Protein AF-A0A1I7SBM3-F1 (afdb_monomer_lite)

Foldseek 3Di:
DVVVVVVVVVVVVVVVVVPDPPPPPPPPPDPPQPQDDDDDQVSLQVVLVVVVFNGWGADNSDIDTD

Secondary structure (DSSP, 8-state):
-HHHHHHHHHHHHHHHHHT---------------SSS---HHHHHHHHHTTT-S-EEEETTEEEE-

Organism: Bursaphelenchus xylophilus (NCBI:txid6326)

Radius of gyration: 22.74 Å; chains: 1; bounding box: 66×29×28 Å

Structure (mmCIF, N/CA/C/O backbone):
data_AF-A0A1I7SBM3-F1
#
_entry.id   AF-A0A1I7SBM3-F1
#
loop_
_atom_site.group_PDB
_atom_site.id
_atom_site.type_symbol
_atom_site.label_atom_id
_atom_site.label_alt_id
_atom_site.label_comp_id
_atom_site.label_asym_id
_atom_site.label_entity_id
_atom_site.label_seq_id
_atom_site.pdbx_PDB_ins_code
_atom_site.Cartn_x
_atom_site.Cartn_y
_atom_site.Cartn_z
_atom_site.occupancy
_atom_site.B_iso_or_equiv
_atom_site.auth_seq_id
_atom_site.auth_comp_id
_atom_site.auth_asym_id
_atom_site.auth_atom_id
_atom_site.pdbx_PDB_model_num
ATOM 1 N N . MET A 1 1 ? 48.598 -19.702 20.092 1.00 62.25 1 MET A N 1
ATOM 2 C CA . MET A 1 1 ? 47.701 -19.032 21.064 1.00 62.25 1 MET A CA 1
ATOM 3 C C . MET A 1 1 ? 47.030 -17.773 20.506 1.00 62.25 1 MET A C 1
ATOM 5 O O . MET A 1 1 ? 45.830 -17.640 20.669 1.00 62.25 1 MET A O 1
ATOM 9 N N . ARG A 1 2 ? 47.735 -16.857 19.817 1.00 66.88 2 ARG A N 1
ATOM 10 C CA . ARG A 1 2 ? 47.107 -15.648 19.226 1.00 66.88 2 ARG A CA 1
ATOM 11 C C . ARG A 1 2 ? 46.275 -15.933 17.964 1.00 66.88 2 ARG A C 1
ATOM 13 O O . ARG A 1 2 ? 45.217 -15.345 17.793 1.00 66.88 2 ARG A O 1
ATOM 20 N N . ALA A 1 3 ? 46.701 -16.891 17.138 1.00 69.81 3 ALA A N 1
ATOM 21 C CA . ALA A 1 3 ? 45.988 -17.287 15.917 1.00 69.81 3 ALA A CA 1
ATOM 22 C C . ALA A 1 3 ? 44.609 -17.923 16.185 1.00 69.81 3 ALA A C 1
ATOM 24 O O . ALA A 1 3 ? 43.664 -17.656 15.453 1.00 69.81 3 ALA A O 1
ATOM 25 N N . THR A 1 4 ? 44.469 -18.701 17.265 1.00 76.81 4 THR A N 1
ATOM 26 C CA . THR A 1 4 ? 43.187 -19.298 17.682 1.00 76.81 4 THR A CA 1
ATOM 27 C C . THR A 1 4 ? 42.206 -18.241 18.177 1.00 76.81 4 THR A C 1
ATOM 29 O O . THR A 1 4 ? 41.028 -18.323 17.868 1.00 76.81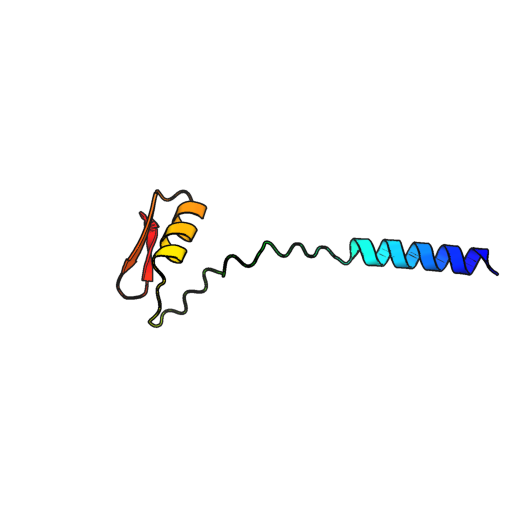 4 THR A O 1
ATOM 32 N N . ILE A 1 5 ? 42.691 -17.210 18.878 1.00 79.56 5 ILE A N 1
ATOM 33 C CA . ILE A 1 5 ? 41.862 -16.080 19.322 1.00 79.56 5 ILE A CA 1
ATOM 34 C C . ILE A 1 5 ? 41.354 -15.293 18.111 1.00 79.56 5 ILE A C 1
ATOM 36 O O . ILE A 1 5 ? 40.165 -15.016 18.018 1.00 79.56 5 ILE A O 1
ATOM 40 N N . ILE A 1 6 ? 42.241 -14.985 17.161 1.00 78.50 6 ILE A N 1
ATOM 41 C CA . ILE A 1 6 ? 41.883 -14.274 15.929 1.00 78.50 6 ILE A CA 1
ATOM 42 C C . ILE A 1 6 ? 40.837 -15.073 15.136 1.00 78.50 6 ILE A C 1
ATOM 44 O O . ILE A 1 6 ? 39.798 -14.525 14.782 1.00 78.50 6 ILE A O 1
ATOM 48 N N . PHE A 1 7 ? 41.055 -16.376 14.928 1.00 81.94 7 PHE A N 1
ATOM 49 C CA . PHE A 1 7 ? 40.106 -17.252 14.232 1.00 81.94 7 PHE A CA 1
ATOM 50 C C . PHE A 1 7 ? 38.736 -17.307 14.925 1.00 81.94 7 PHE A C 1
ATOM 52 O O . PHE A 1 7 ? 37.711 -17.185 14.257 1.00 81.94 7 PHE A O 1
ATOM 59 N N . SER A 1 8 ? 38.708 -17.405 16.258 1.00 83.19 8 SER A N 1
ATOM 60 C CA . SER A 1 8 ? 37.463 -17.363 17.033 1.00 83.19 8 SER A CA 1
ATOM 61 C C . SER A 1 8 ? 36.735 -16.023 16.901 1.00 83.19 8 SER A C 1
ATOM 63 O O . SER A 1 8 ? 35.518 -16.014 16.750 1.00 83.19 8 SER A O 1
ATOM 65 N N . ILE A 1 9 ? 37.453 -14.895 16.906 1.00 84.94 9 ILE A N 1
ATOM 66 C CA . ILE A 1 9 ? 36.861 -13.562 16.701 1.00 84.94 9 ILE A CA 1
ATOM 67 C C . ILE A 1 9 ? 36.234 -13.468 15.304 1.00 84.94 9 ILE A C 1
ATOM 69 O O . ILE A 1 9 ? 35.093 -13.028 15.174 1.00 84.94 9 ILE A O 1
ATOM 73 N N . PHE A 1 10 ? 36.941 -13.926 14.266 1.00 85.25 10 PHE A N 1
ATOM 74 C CA . PHE A 1 10 ? 36.415 -13.942 12.898 1.00 85.25 10 PHE A CA 1
ATOM 75 C C . PHE A 1 10 ? 35.165 -14.823 12.763 1.00 85.25 10 PHE A C 1
ATOM 77 O O . PHE A 1 10 ? 34.184 -14.387 12.166 1.00 85.25 10 PHE A O 1
ATOM 84 N N . LEU A 1 11 ? 35.156 -16.018 13.362 1.00 84.56 11 LEU A N 1
ATOM 85 C CA . LEU A 1 11 ? 33.986 -16.905 13.384 1.00 84.56 11 LEU A CA 1
ATOM 86 C C . LEU A 1 11 ? 32.770 -16.247 14.048 1.00 84.56 11 LEU A C 1
ATOM 88 O O . LEU A 1 11 ? 31.670 -16.297 13.502 1.00 84.56 11 LEU A O 1
ATOM 92 N N . VAL A 1 12 ? 32.963 -15.590 15.194 1.00 82.88 12 VAL A N 1
ATOM 93 C CA . VAL A 1 12 ? 31.886 -14.897 15.920 1.00 82.88 12 VAL A CA 1
ATOM 94 C C . VAL A 1 12 ? 31.325 -13.727 15.109 1.00 82.88 12 VAL A C 1
ATOM 96 O O . VAL A 1 12 ? 30.110 -13.554 15.057 1.00 82.88 12 VAL A O 1
ATOM 99 N N . LEU A 1 13 ? 32.177 -12.953 14.429 1.00 79.69 13 LEU A N 1
ATOM 100 C CA . LEU A 1 13 ? 31.735 -11.843 13.577 1.00 79.69 13 LEU A CA 1
ATOM 101 C C . LEU A 1 13 ? 30.918 -12.323 12.372 1.00 79.69 13 LEU A C 1
ATOM 103 O O . LEU A 1 13 ? 29.892 -11.724 12.051 1.00 79.69 13 LEU A O 1
ATOM 107 N N . ILE A 1 14 ? 31.333 -13.421 11.734 1.00 79.00 14 ILE A N 1
ATOM 108 C CA . ILE A 1 14 ? 30.601 -14.012 10.606 1.00 79.00 14 ILE A CA 1
ATOM 109 C C . ILE A 1 14 ? 29.227 -14.533 11.061 1.00 79.00 14 ILE A C 1
ATOM 111 O O . ILE A 1 14 ? 28.237 -14.333 10.361 1.00 79.00 14 ILE A O 1
ATOM 115 N N . LEU A 1 15 ? 29.135 -15.144 12.248 1.00 75.00 15 LEU A N 1
ATOM 116 C CA . LEU A 1 15 ? 27.856 -15.588 12.818 1.00 75.00 15 LEU A CA 1
ATOM 117 C C . LEU A 1 15 ? 26.949 -14.415 13.231 1.00 75.00 15 LEU A C 1
ATOM 119 O O . LEU A 1 15 ? 25.734 -14.488 13.073 1.00 75.00 15 LEU A O 1
ATOM 123 N N . ALA A 1 16 ? 27.519 -13.316 13.730 1.00 69.44 16 ALA A N 1
ATOM 124 C CA . ALA A 1 16 ? 26.753 -12.128 14.102 1.00 69.44 16 ALA A CA 1
ATOM 125 C C . ALA A 1 16 ? 26.180 -11.389 12.881 1.00 69.44 16 ALA A C 1
ATOM 127 O O . ALA A 1 16 ? 25.066 -10.870 12.946 1.00 69.44 16 ALA A O 1
ATOM 128 N N . VAL A 1 17 ? 26.912 -11.360 11.759 1.00 68.12 17 VAL A N 1
ATOM 129 C CA . VAL A 1 17 ? 26.455 -10.684 10.533 1.00 68.12 17 VAL A CA 1
ATOM 130 C C . VAL A 1 17 ? 25.305 -11.436 9.852 1.00 68.12 17 VAL A C 1
ATOM 132 O O . VAL A 1 17 ? 24.432 -10.801 9.267 1.00 68.12 17 VAL A O 1
ATOM 135 N N . SER A 1 18 ? 25.257 -12.771 9.961 1.00 62.59 18 SER A N 1
ATOM 136 C CA . SER A 1 18 ? 24.169 -13.586 9.399 1.00 62.59 18 SER A CA 1
ATOM 137 C C . SER A 1 18 ? 22.909 -13.605 10.273 1.00 62.59 18 SER A C 1
ATOM 139 O O . SER A 1 18 ? 21.811 -13.795 9.751 1.00 62.59 18 SER A O 1
ATOM 141 N N . ALA A 1 19 ? 23.042 -13.362 11.582 1.00 59.66 19 ALA A N 1
ATOM 142 C CA . ALA A 1 19 ? 21.927 -13.307 12.528 1.00 59.66 19 ALA A CA 1
ATOM 143 C C . ALA A 1 19 ? 21.181 -11.961 12.546 1.00 59.66 19 ALA A C 1
ATOM 145 O O . ALA A 1 19 ? 20.197 -11.831 13.273 1.00 59.66 19 ALA A O 1
ATOM 146 N N . ASN A 1 20 ? 21.615 -10.966 11.761 1.00 62.84 20 ASN A N 1
ATOM 147 C CA . ASN A 1 20 ? 20.952 -9.667 11.709 1.00 62.84 20 ASN A CA 1
ATOM 148 C C . ASN A 1 20 ? 20.388 -9.302 10.327 1.00 62.84 20 ASN A C 1
ATOM 150 O O . ASN A 1 20 ? 20.793 -8.295 9.738 1.00 62.84 20 ASN A O 1
ATOM 154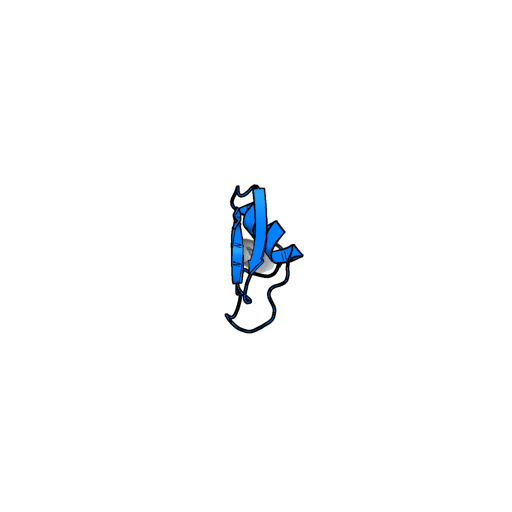 N N . PRO A 1 21 ? 19.381 -10.029 9.816 1.00 51.28 21 PRO A N 1
ATOM 155 C CA . PRO A 1 21 ? 18.439 -9.402 8.922 1.00 51.28 21 PRO A CA 1
ATOM 156 C C . PRO A 1 21 ? 17.541 -8.506 9.786 1.00 51.28 21 PRO A C 1
ATOM 158 O O . PRO A 1 21 ? 16.409 -8.870 10.097 1.00 51.28 21 PRO A O 1
ATOM 161 N N . THR A 1 22 ? 17.984 -7.288 10.133 1.00 55.97 22 THR A N 1
ATOM 162 C CA . THR A 1 22 ? 17.001 -6.220 10.387 1.00 55.97 22 THR A CA 1
ATOM 163 C C . THR A 1 22 ? 16.424 -5.795 9.035 1.00 55.97 22 THR A C 1
ATOM 165 O O . THR A 1 22 ? 16.505 -4.648 8.611 1.00 55.97 22 THR A O 1
ATOM 168 N N . SER A 1 23 ? 15.804 -6.749 8.341 1.00 60.25 23 SER A N 1
ATOM 169 C CA . SER A 1 23 ? 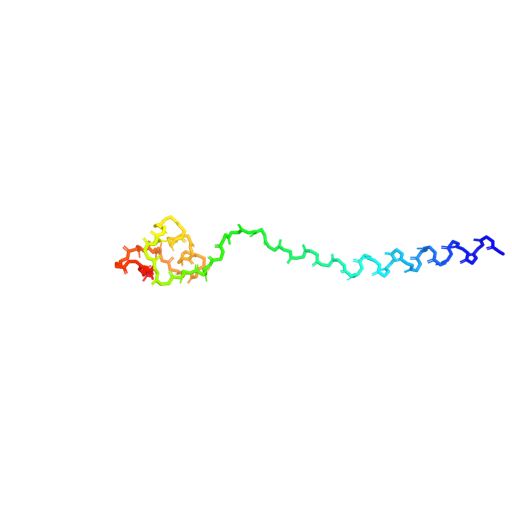14.717 -6.518 7.408 1.00 60.25 23 SER A CA 1
ATOM 170 C C . SER A 1 23 ? 13.527 -6.050 8.241 1.00 60.25 23 SER A C 1
ATOM 172 O O . SER A 1 23 ? 12.517 -6.734 8.359 1.00 60.25 23 SER A O 1
ATOM 174 N N . GLN A 1 24 ? 13.661 -4.900 8.894 1.00 53.00 24 GLN A N 1
ATOM 175 C CA . GLN A 1 24 ? 12.494 -4.124 9.242 1.00 53.00 24 GLN A CA 1
ATOM 176 C C . GLN A 1 24 ? 12.263 -3.226 8.037 1.00 53.00 24 GLN A C 1
ATOM 178 O O . GLN A 1 24 ? 12.939 -2.200 7.918 1.00 53.00 24 GLN A O 1
ATOM 183 N N . PRO A 1 25 ? 11.359 -3.599 7.105 1.00 51.41 25 PRO A N 1
ATOM 184 C CA . PRO A 1 25 ? 10.765 -2.582 6.263 1.00 51.41 25 PRO A CA 1
ATOM 185 C C . PRO A 1 25 ? 10.291 -1.486 7.211 1.00 51.41 25 PRO A C 1
ATOM 187 O O . PRO A 1 25 ? 9.681 -1.759 8.252 1.00 51.41 25 PRO A O 1
ATOM 190 N N . VAL A 1 26 ? 10.697 -0.259 6.896 1.00 49.12 26 VAL A N 1
ATOM 191 C CA . VAL A 1 26 ? 10.304 0.949 7.607 1.00 49.12 26 VAL A CA 1
ATOM 192 C C . VAL A 1 26 ? 8.839 0.808 7.987 1.00 49.12 26 VAL A C 1
ATOM 194 O O . VAL A 1 26 ? 8.015 0.466 7.144 1.00 49.12 26 VAL A O 1
ATOM 197 N N . LYS A 1 27 ? 8.559 1.034 9.272 1.00 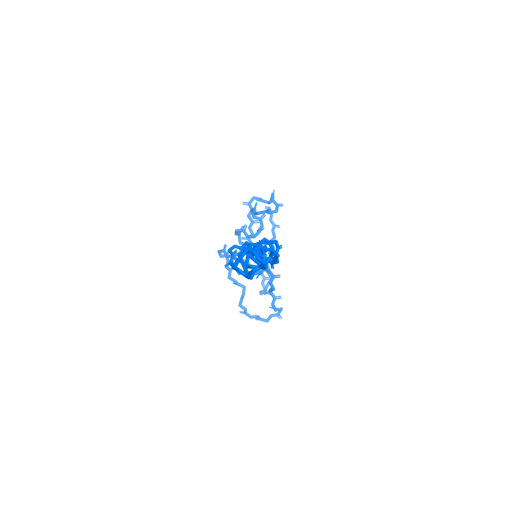53.47 27 LYS A N 1
ATOM 198 C CA . LYS A 1 27 ? 7.242 1.179 9.898 1.00 53.47 27 LYS A CA 1
ATOM 199 C C . LYS A 1 27 ? 6.402 2.229 9.136 1.00 53.47 27 LYS A C 1
ATOM 201 O O . LYS A 1 27 ? 6.101 3.298 9.652 1.00 53.47 27 LYS A O 1
ATOM 206 N N . GLY A 1 28 ? 5.992 1.944 7.905 1.00 48.22 28 GLY A N 1
ATOM 207 C CA . GLY A 1 28 ? 4.750 2.447 7.352 1.00 48.22 28 GLY A CA 1
ATOM 208 C C . GLY A 1 28 ? 3.700 1.741 8.177 1.00 48.22 28 GLY A C 1
ATOM 209 O O . GLY A 1 28 ? 3.522 0.537 8.025 1.00 48.22 28 GLY A O 1
ATOM 210 N N . GLY A 1 29 ? 3.181 2.436 9.192 1.00 49.50 29 GLY A N 1
ATOM 211 C CA . GLY A 1 29 ? 2.384 1.811 10.235 1.00 49.50 29 GLY A CA 1
ATOM 212 C C . GLY A 1 29 ? 1.377 0.834 9.628 1.00 49.50 29 GLY A C 1
ATOM 213 O O . GLY A 1 29 ? 0.679 1.163 8.664 1.00 49.50 29 GLY A O 1
ATOM 214 N N . GLY A 1 30 ? 1.336 -0.365 10.196 1.00 48.47 30 GLY A N 1
ATOM 215 C CA . GLY A 1 30 ? 0.550 -1.460 9.664 1.00 48.47 30 GLY A CA 1
ATOM 216 C C . GLY A 1 30 ? -0.919 -1.105 9.472 1.00 48.47 30 GLY A C 1
ATOM 217 O O . GLY A 1 30 ? -1.504 -0.314 10.220 1.00 48.47 30 GLY A O 1
ATOM 218 N N . LEU A 1 31 ? -1.512 -1.775 8.492 1.00 52.16 31 LEU A N 1
ATOM 219 C CA . LEU A 1 31 ? -2.923 -2.112 8.469 1.00 52.16 31 LEU A CA 1
ATOM 220 C C . LEU A 1 31 ? -3.216 -3.061 9.650 1.00 52.16 31 LEU A C 1
ATOM 222 O O . LEU A 1 31 ? -3.420 -4.256 9.497 1.00 52.16 31 LEU A O 1
ATOM 226 N N . GLN A 1 32 ? -3.183 -2.528 10.864 1.00 50.22 32 GLN A N 1
ATOM 227 C CA . GLN A 1 32 ? -4.068 -2.975 11.926 1.00 50.22 32 GLN A CA 1
ATOM 228 C C . GLN A 1 32 ? -5.011 -1.797 12.109 1.00 50.22 32 GLN A C 1
ATOM 230 O O . GLN A 1 32 ? -4.685 -0.855 12.823 1.00 50.22 32 GLN A O 1
ATOM 235 N N . LEU A 1 33 ? -6.126 -1.798 11.370 1.00 54.06 33 LEU A N 1
ATOM 236 C CA . LEU A 1 33 ? -7.298 -1.037 11.785 1.00 54.06 33 L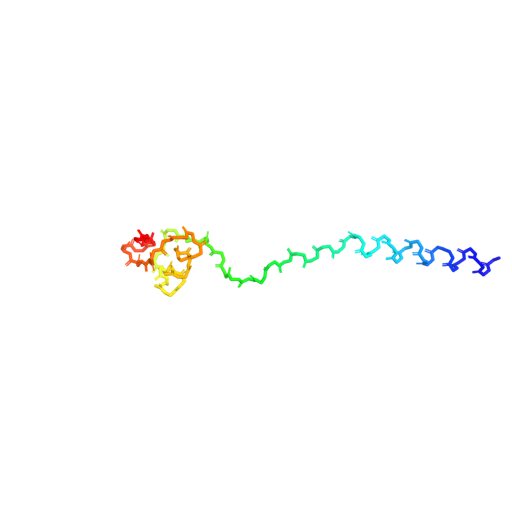EU A CA 1
ATOM 237 C C . LEU A 1 33 ? -7.943 -1.869 12.903 1.00 54.06 33 LEU A C 1
ATOM 239 O O . LEU A 1 33 ? -8.668 -2.819 12.588 1.00 54.06 33 LEU A O 1
ATOM 243 N N . PRO A 1 34 ? -7.699 -1.581 14.201 1.00 47.06 34 PRO A N 1
ATOM 244 C CA . PRO A 1 34 ? -8.689 -1.952 15.195 1.00 47.06 34 PRO A CA 1
ATOM 245 C C . PRO A 1 34 ? -9.999 -1.334 14.708 1.00 47.06 34 PRO A C 1
ATOM 247 O O . PRO A 1 34 ? -10.038 -0.169 14.313 1.00 47.06 34 PRO A O 1
ATOM 250 N N . SER A 1 35 ? -11.049 -2.142 14.633 1.00 52.00 35 SER A N 1
ATOM 251 C CA . SER A 1 35 ? -12.381 -1.720 14.193 1.00 52.00 35 SER A CA 1
ATOM 252 C C . SER A 1 35 ? -13.042 -0.810 15.241 1.00 52.00 35 SER A C 1
ATOM 254 O O . SER A 1 35 ? -14.088 -1.141 15.783 1.00 52.00 35 SER A O 1
ATOM 256 N N . GLY A 1 36 ? -12.402 0.315 15.555 1.00 51.88 36 GLY A N 1
ATOM 257 C CA . GLY A 1 36 ? -12.790 1.259 16.594 1.00 51.88 36 GLY A CA 1
ATOM 258 C C . GLY A 1 36 ? -12.215 2.642 16.297 1.00 51.88 36 GLY A C 1
ATOM 259 O O . GLY A 1 36 ? -11.067 2.948 16.609 1.00 51.88 36 GLY A O 1
ATOM 260 N N . ASP A 1 37 ? -13.045 3.460 15.658 1.00 54.94 37 ASP A N 1
ATOM 261 C CA . ASP A 1 37 ? -13.108 4.922 15.783 1.00 54.94 37 ASP A CA 1
ATOM 262 C C . ASP A 1 37 ? -12.043 5.823 15.133 1.00 54.94 37 ASP A C 1
ATOM 264 O O . ASP A 1 37 ? -12.325 7.004 14.957 1.00 54.94 37 ASP A O 1
ATOM 268 N N . ASN A 1 38 ? -10.886 5.336 14.668 1.00 65.75 38 ASN A N 1
ATOM 269 C CA . ASN A 1 38 ? -9.877 6.212 14.036 1.00 65.75 38 ASN A CA 1
ATOM 270 C C . ASN A 1 38 ? -9.387 5.682 12.685 1.00 65.75 38 ASN A C 1
ATOM 272 O O . ASN A 1 38 ? -8.264 5.196 12.545 1.00 65.75 38 ASN A O 1
ATOM 276 N N . CYS A 1 39 ? -10.242 5.784 11.667 1.00 76.56 39 CYS A N 1
ATOM 277 C CA . CYS A 1 39 ? -9.812 5.571 10.291 1.00 76.56 39 CYS A CA 1
ATOM 278 C C . CYS A 1 39 ? -9.099 6.834 9.786 1.00 76.56 39 CYS A C 1
ATOM 280 O O . CYS A 1 39 ? -9.729 7.872 9.596 1.00 76.56 39 CYS A O 1
ATOM 282 N N . ASP A 1 40 ? -7.782 6.745 9.588 1.00 81.31 40 ASP A N 1
ATOM 283 C CA . ASP A 1 40 ? -6.987 7.820 8.992 1.00 81.31 40 ASP A CA 1
ATOM 284 C C . ASP A 1 40 ? -7.101 7.765 7.453 1.00 81.31 40 ASP A C 1
ATOM 286 O O . ASP A 1 40 ? -6.663 6.779 6.844 1.00 81.31 40 ASP A O 1
ATOM 290 N N . PRO A 1 41 ? -7.681 8.790 6.797 1.00 83.81 41 PRO A N 1
ATOM 291 C CA . PRO A 1 41 ? -7.946 8.758 5.360 1.00 83.81 41 PRO A CA 1
ATOM 292 C C . PRO A 1 41 ? -6.661 8.721 4.527 1.00 83.81 41 PRO A C 1
ATOM 294 O O . PRO A 1 41 ? -6.642 8.111 3.461 1.00 83.81 41 PRO A O 1
ATOM 297 N N . LEU A 1 42 ? -5.568 9.316 5.015 1.00 84.75 42 LEU A N 1
ATOM 298 C CA . LEU A 1 42 ? -4.302 9.361 4.289 1.00 84.75 42 LEU A CA 1
ATOM 299 C C . LEU A 1 42 ? -3.619 7.987 4.271 1.00 84.75 42 LEU A C 1
ATOM 301 O O . LEU A 1 42 ? -3.132 7.542 3.230 1.00 84.75 42 LEU A O 1
ATOM 305 N N . ARG A 1 43 ? -3.615 7.292 5.410 1.00 85.25 43 ARG A N 1
ATOM 306 C CA . ARG A 1 43 ? -3.092 5.930 5.542 1.00 85.25 43 ARG A CA 1
ATOM 307 C C . ARG A 1 43 ? -3.978 4.921 4.831 1.00 85.25 43 ARG A C 1
ATOM 309 O O . ARG A 1 43 ? -3.433 4.040 4.177 1.00 85.25 43 ARG A O 1
ATOM 316 N N . CYS A 1 44 ? -5.301 5.075 4.900 1.00 87.25 44 CYS A N 1
ATOM 317 C CA . CYS A 1 44 ? -6.237 4.260 4.126 1.00 87.25 44 CYS A CA 1
ATOM 318 C C . CYS A 1 44 ? -5.970 4.392 2.620 1.00 87.25 44 CYS A C 1
ATOM 320 O O . CYS A 1 44 ? -5.766 3.391 1.938 1.00 87.25 44 CYS A O 1
ATOM 322 N N . ASN A 1 45 ? -5.874 5.624 2.112 1.00 91.25 45 ASN A N 1
ATOM 323 C CA . ASN A 1 45 ? -5.621 5.856 0.697 1.00 91.25 45 ASN A CA 1
ATOM 324 C C . ASN A 1 45 ? -4.272 5.283 0.238 1.00 91.25 45 ASN A C 1
ATOM 326 O O . ASN A 1 45 ? -4.215 4.621 -0.794 1.00 91.25 45 ASN A O 1
ATOM 330 N N . ARG A 1 46 ? -3.201 5.492 1.017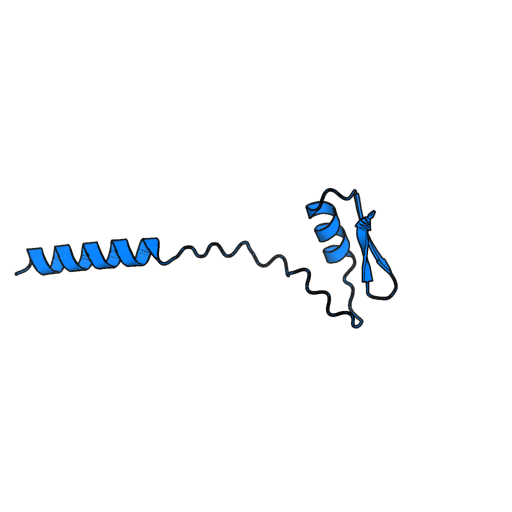 1.00 91.44 46 ARG A N 1
ATOM 331 C CA . ARG A 1 46 ? -1.874 4.947 0.696 1.00 91.44 46 ARG A CA 1
ATOM 332 C C . ARG A 1 46 ? -1.861 3.418 0.710 1.00 91.44 46 ARG A C 1
ATOM 334 O O . ARG A 1 46 ? -1.348 2.825 -0.224 1.00 91.44 46 ARG A O 1
ATOM 341 N N . ALA A 1 47 ? -2.473 2.791 1.714 1.00 87.19 47 ALA A N 1
ATOM 342 C CA . ALA A 1 47 ? -2.544 1.333 1.798 1.00 87.19 47 ALA A CA 1
ATOM 343 C C . ALA A 1 47 ? -3.312 0.721 0.617 1.00 87.19 47 ALA A C 1
ATOM 345 O O . ALA A 1 47 ? -2.900 -0.300 0.083 1.00 87.19 47 ALA A O 1
ATOM 346 N N . CYS A 1 48 ? -4.405 1.350 0.176 1.00 89.38 48 CYS A N 1
ATOM 347 C CA . CYS A 1 48 ? -5.120 0.899 -1.016 1.00 89.38 48 CYS A CA 1
ATOM 348 C C . CYS A 1 48 ? -4.263 1.054 -2.286 1.00 89.38 48 CYS A C 1
ATOM 350 O O . CYS A 1 48 ? -4.235 0.146 -3.112 1.00 89.38 48 CYS A O 1
ATOM 352 N N . GLN A 1 49 ? -3.517 2.155 -2.421 1.00 92.62 49 GLN A N 1
ATOM 353 C CA . GLN A 1 49 ? -2.591 2.351 -3.546 1.00 92.62 49 GLN A CA 1
ATOM 354 C C . GLN A 1 49 ? -1.450 1.323 -3.566 1.00 92.62 49 GLN A C 1
ATOM 356 O O . GLN A 1 49 ? -1.089 0.852 -4.640 1.00 92.62 49 GLN A O 1
ATOM 361 N N . ASP A 1 50 ? -0.943 0.913 -2.398 1.00 91.69 50 ASP A N 1
ATOM 362 C CA . ASP A 1 50 ? 0.059 -0.159 -2.271 1.00 91.69 50 ASP A CA 1
ATOM 363 C C . ASP A 1 50 ? -0.483 -1.540 -2.713 1.00 91.69 50 ASP A C 1
ATOM 365 O O . ASP A 1 50 ? 0.294 -2.465 -2.943 1.00 91.69 50 ASP A O 1
ATOM 369 N N . HIS A 1 51 ? -1.807 -1.684 -2.844 1.00 86.50 51 HIS A N 1
ATOM 370 C CA . HIS A 1 51 ? -2.507 -2.893 -3.290 1.00 86.50 51 HIS A CA 1
ATOM 371 C C . HIS A 1 51 ? -3.141 -2.748 -4.688 1.00 86.50 51 HIS A C 1
ATOM 373 O O . HIS A 1 51 ? -4.128 -3.420 -4.982 1.00 86.50 51 HIS A O 1
ATOM 379 N N . ASP A 1 52 ? -2.603 -1.866 -5.536 1.00 91.44 52 ASP A N 1
ATOM 380 C CA . ASP A 1 52 ? -3.048 -1.640 -6.923 1.00 91.44 52 ASP A CA 1
ATOM 381 C C . ASP A 1 52 ? -4.474 -1.065 -7.077 1.00 91.44 52 ASP A C 1
ATOM 383 O O . ASP A 1 52 ? -5.037 -1.050 -8.176 1.00 91.44 52 ASP A O 1
ATOM 387 N N . TYR A 1 53 ? -5.064 -0.531 -6.004 1.00 93.06 53 TYR A N 1
ATOM 388 C CA . TYR A 1 53 ? -6.298 0.256 -6.089 1.00 93.06 53 TYR A CA 1
ATOM 389 C C . TYR A 1 53 ? -5.987 1.713 -6.458 1.00 93.06 53 TYR A C 1
ATOM 391 O O . TYR A 1 53 ? -4.897 2.225 -6.193 1.00 93.06 53 TYR A O 1
ATOM 399 N N . ARG A 1 54 ? -6.958 2.437 -7.036 1.00 93.38 54 ARG A N 1
ATOM 400 C CA . ARG A 1 54 ? -6.779 3.872 -7.334 1.00 93.38 54 ARG A CA 1
ATOM 401 C C . ARG A 1 54 ? -6.679 4.696 -6.056 1.00 93.38 54 ARG A C 1
ATOM 403 O O . ARG A 1 54 ? -5.973 5.708 -6.017 1.00 93.38 54 ARG A O 1
ATOM 410 N N . GLY A 1 55 ? -7.375 4.264 -5.013 1.00 92.06 55 GLY A N 1
ATOM 411 C CA . GLY A 1 55 ? -7.321 4.906 -3.716 1.00 92.06 55 GLY A CA 1
ATOM 412 C C . GLY A 1 55 ? -8.191 4.221 -2.682 1.00 92.06 55 GLY A C 1
ATOM 413 O O . GLY A 1 55 ? -8.719 3.129 -2.886 1.00 92.06 55 GLY A O 1
ATOM 414 N N . GLY A 1 56 ? -8.313 4.882 -1.540 1.00 89.81 56 GLY A N 1
ATOM 415 C CA . GLY A 1 56 ? -9.104 4.410 -0.416 1.00 89.81 56 GLY A CA 1
ATOM 416 C C . GLY A 1 56 ? -9.734 5.559 0.343 1.00 89.81 56 GLY A C 1
ATOM 417 O O . GLY A 1 56 ? -9.180 6.654 0.406 1.00 89.81 56 GLY A O 1
ATOM 418 N N . SER A 1 57 ? -10.899 5.308 0.930 1.00 90.56 57 SER A N 1
ATOM 419 C CA . SER A 1 57 ? -11.590 6.268 1.785 1.00 90.56 57 SER A CA 1
ATOM 420 C C . SER A 1 57 ? -12.107 5.610 3.057 1.00 90.56 57 SER A C 1
ATOM 422 O O . SER A 1 57 ? -12.417 4.420 3.095 1.00 90.56 57 SER A O 1
ATOM 424 N N . CYS A 1 58 ? -12.213 6.408 4.111 1.00 88.38 58 CYS A N 1
ATOM 425 C CA . CYS A 1 58 ? -12.757 5.986 5.387 1.00 88.38 58 CYS A CA 1
ATOM 426 C C . CYS A 1 58 ? -14.283 6.118 5.395 1.00 88.38 58 CYS A C 1
ATOM 428 O O . CYS A 1 58 ? -14.816 7.220 5.291 1.00 88.38 58 CYS A O 1
ATOM 430 N N . SER A 1 59 ? -14.988 5.002 5.575 1.00 85.50 59 SER A N 1
ATOM 431 C CA . SER A 1 59 ? -16.444 4.941 5.704 1.00 85.50 59 SER A CA 1
ATOM 432 C C . SER A 1 59 ? -16.833 4.160 6.957 1.00 85.50 59 SER A C 1
ATOM 434 O O . SER A 1 59 ? -16.459 2.999 7.119 1.00 85.50 59 SER A O 1
ATOM 436 N N . MET A 1 60 ? -17.567 4.801 7.873 1.00 83.06 60 MET A N 1
ATOM 437 C CA . MET A 1 60 ? -17.995 4.212 9.155 1.00 83.06 60 MET A CA 1
ATOM 438 C C . MET A 1 60 ? -16.843 3.558 9.943 1.00 83.06 60 MET A C 1
ATOM 440 O O . MET A 1 60 ? -16.957 2.421 10.400 1.00 83.06 60 MET A O 1
ATOM 444 N N . GLY A 1 61 ? -15.697 4.240 10.028 1.00 77.56 61 GLY A N 1
ATOM 445 C CA . GLY A 1 61 ? -14.509 3.727 10.721 1.00 77.56 61 GLY A CA 1
ATOM 446 C C . GLY A 1 61 ? -13.779 2.587 9.997 1.00 77.56 61 GLY A C 1
ATOM 447 O O . GLY A 1 61 ? -12.838 2.025 10.550 1.00 77.56 61 GLY A O 1
ATOM 448 N N . ARG A 1 62 ? -14.173 2.249 8.764 1.00 81.81 62 ARG A N 1
ATOM 449 C CA . ARG A 1 62 ? -13.537 1.221 7.930 1.00 81.81 62 ARG A CA 1
ATOM 450 C C . ARG A 1 62 ? -12.888 1.845 6.703 1.00 81.81 62 ARG A C 1
ATOM 452 O O . ARG A 1 62 ? -13.450 2.747 6.094 1.00 81.81 62 ARG A O 1
ATOM 459 N N . CYS A 1 63 ? -11.718 1.344 6.329 1.00 84.81 63 CYS A N 1
ATOM 460 C CA . CYS A 1 63 ? -11.069 1.715 5.078 1.00 84.81 63 CYS A CA 1
ATOM 461 C C . CYS A 1 63 ? -11.692 0.924 3.918 1.00 84.81 63 CYS A C 1
ATOM 463 O O . CYS A 1 63 ? -11.759 -0.303 3.981 1.00 84.81 63 CYS A O 1
ATOM 465 N N . ILE A 1 64 ? -12.160 1.623 2.885 1.00 89.38 64 ILE A N 1
ATOM 466 C CA . ILE A 1 64 ? -12.771 1.061 1.677 1.00 89.38 64 ILE A CA 1
ATOM 467 C C . ILE A 1 64 ? -11.914 1.468 0.477 1.00 89.38 64 ILE A C 1
ATOM 469 O O . ILE A 1 64 ? -11.753 2.664 0.232 1.00 89.38 64 ILE A O 1
ATOM 473 N N . CYS A 1 65 ? -11.381 0.494 -0.262 1.00 92.69 65 CYS A N 1
ATOM 474 C CA . CYS A 1 65 ? -10.589 0.728 -1.473 1.00 92.69 65 CYS A CA 1
ATOM 475 C C . CYS A 1 65 ? -11.469 0.774 -2.735 1.00 92.69 65 CYS A C 1
ATOM 477 O O . CYS A 1 65 ? -12.500 0.097 -2.784 1.00 92.69 65 CYS A O 1
ATOM 479 N N . PHE A 1 66 ? -11.061 1.553 -3.744 1.00 90.88 66 PHE A N 1
ATOM 480 C CA . PHE A 1 66 ? -11.746 1.712 -5.038 1.00 90.88 66 PHE A CA 1
ATOM 481 C C . PHE A 1 66 ? -10.777 1.932 -6.211 1.00 90.88 66 PHE A C 1
ATOM 483 O O . PHE A 1 66 ? -9.614 2.340 -5.980 1.00 90.88 66 PHE A O 1
#

pLDDT: mean 74.17, std 15.43, range [47.06, 93.38]

Sequence (66 aa):
MRATIIFSIFLVLILAVSANPTSQPVKGGGLQLPSGDNCDPLRCNRACQDHDYRGGSCSMGRCICF

InterPro domains:
  IPR036574 Knottin, scorpion toxin-like superfamily [G3DSA:3.30.30.10] (30-66)